Protein AF-A0A7K3RQM1-F1 (afdb_monomer_lite)

Structure (mmCIF, N/CA/C/O backbone):
data_AF-A0A7K3RQM1-F1
#
_entry.id   AF-A0A7K3RQM1-F1
#
loop_
_atom_site.group_PDB
_atom_site.id
_atom_site.type_symbol
_atom_site.label_atom_id
_atom_site.label_alt_id
_atom_site.label_comp_id
_atom_site.label_asym_id
_atom_site.label_entity_id
_atom_site.label_seq_id
_atom_site.pdbx_PDB_ins_code
_atom_site.Cartn_x
_atom_site.Cartn_y
_atom_site.Cartn_z
_atom_site.occupancy
_atom_site.B_iso_or_equiv
_atom_site.auth_seq_id
_atom_site.auth_comp_id
_atom_site.auth_asym_id
_atom_site.auth_atom_id
_atom_site.pdbx_PDB_model_num
ATOM 1 N N . MET A 1 1 ? -7.857 14.793 18.537 1.00 50.66 1 MET A N 1
ATOM 2 C CA . MET A 1 1 ? -6.577 14.411 17.910 1.00 50.66 1 MET A CA 1
ATOM 3 C C . MET A 1 1 ? -6.933 13.732 16.607 1.00 50.66 1 MET A C 1
ATOM 5 O O . MET A 1 1 ? -7.694 12.780 16.658 1.00 50.66 1 MET A O 1
ATOM 9 N N . THR A 1 2 ? -6.512 14.262 15.465 1.00 67.06 2 THR A N 1
ATOM 10 C CA . THR A 1 2 ? -6.669 13.567 14.181 1.00 67.06 2 THR A CA 1
ATOM 11 C C . THR A 1 2 ? -5.463 12.655 14.014 1.00 67.06 2 THR A C 1
ATOM 13 O O . THR A 1 2 ? -4.348 13.149 13.865 1.00 67.06 2 THR A O 1
ATOM 16 N N . THR A 1 3 ? -5.669 11.350 14.152 1.00 86.88 3 THR A N 1
ATOM 17 C CA . THR A 1 3 ? -4.670 10.331 13.817 1.00 86.88 3 THR A CA 1
ATOM 18 C C . THR A 1 3 ? -4.394 10.370 12.315 1.00 86.88 3 THR A C 1
ATOM 20 O O . THR A 1 3 ? -5.307 10.613 11.525 1.00 86.88 3 THR A O 1
ATOM 23 N N . THR A 1 4 ? -3.135 10.176 11.924 1.00 94.12 4 THR A N 1
ATOM 24 C CA . THR A 1 4 ? -2.763 9.979 10.518 1.00 94.12 4 THR A CA 1
ATOM 25 C C . THR A 1 4 ? -3.296 8.615 10.073 1.00 94.12 4 THR A C 1
ATOM 27 O O . THR A 1 4 ? -2.988 7.640 10.756 1.00 94.12 4 THR A O 1
ATOM 30 N N . PRO A 1 5 ? -4.086 8.522 8.989 1.00 97.19 5 PRO A N 1
ATOM 31 C CA . PRO A 1 5 ? -4.661 7.250 8.569 1.00 97.19 5 PRO A CA 1
ATOM 32 C C . PRO A 1 5 ? -3.604 6.349 7.928 1.00 97.19 5 PRO A C 1
ATOM 34 O O . PRO A 1 5 ? -2.712 6.842 7.227 1.00 97.19 5 PRO A O 1
ATOM 37 N N . THR A 1 6 ? -3.729 5.039 8.119 1.00 98.00 6 THR A N 1
ATOM 38 C CA . THR A 1 6 ? -2.885 4.045 7.440 1.00 98.00 6 THR A CA 1
ATOM 39 C C . THR A 1 6 ? -3.349 3.823 6.000 1.00 98.00 6 THR A C 1
ATOM 41 O O . THR A 1 6 ? -4.546 3.790 5.697 1.00 98.00 6 THR A O 1
ATOM 44 N N . ALA A 1 7 ? -2.407 3.670 5.072 1.00 98.31 7 ALA A N 1
ATOM 45 C CA . ALA A 1 7 ? -2.719 3.452 3.666 1.00 98.31 7 ALA A CA 1
ATOM 46 C C . ALA A 1 7 ? -1.831 2.387 3.021 1.00 98.31 7 ALA A C 1
ATOM 48 O O . ALA A 1 7 ? -0.641 2.278 3.315 1.00 98.31 7 ALA A O 1
ATOM 49 N N . LEU A 1 8 ? -2.398 1.664 2.056 1.00 98.56 8 LEU A N 1
ATOM 50 C CA . LEU A 1 8 ? -1.679 0.733 1.190 1.00 98.56 8 LEU A CA 1
ATOM 51 C C . LEU A 1 8 ? -1.883 1.106 -0.282 1.00 98.56 8 LEU A C 1
ATOM 53 O O . LEU A 1 8 ? -3.002 1.350 -0.743 1.00 98.56 8 LEU A O 1
ATOM 57 N N . LEU A 1 9 ? -0.790 1.135 -1.042 1.00 98.50 9 LEU A N 1
ATOM 58 C CA . LEU A 1 9 ? -0.833 1.320 -2.488 1.00 98.50 9 LEU A CA 1
ATOM 59 C C . LEU A 1 9 ? -1.198 -0.004 -3.164 1.00 98.50 9 LEU A C 1
ATOM 61 O O . LEU A 1 9 ? -0.574 -1.027 -2.895 1.00 98.50 9 LEU A O 1
ATOM 65 N N . ALA A 1 10 ? -2.153 0.019 -4.096 1.00 98.38 10 ALA A N 1
ATOM 66 C CA . ALA A 1 10 ? -2.563 -1.159 -4.861 1.00 98.38 10 ALA A CA 1
ATOM 67 C C . ALA A 1 10 ? -2.754 -0.821 -6.349 1.00 98.38 10 ALA A C 1
ATOM 69 O O . ALA A 1 10 ? -3.739 -0.211 -6.763 1.00 98.38 10 ALA A O 1
ATOM 70 N N . MET A 1 11 ? -1.782 -1.196 -7.176 1.00 98.25 11 MET A N 1
ATOM 71 C CA . MET A 1 11 ? -1.739 -0.865 -8.605 1.00 98.25 11 MET A CA 1
ATOM 72 C C . MET A 1 11 ? -0.852 -1.844 -9.369 1.00 98.25 11 MET A C 1
ATOM 74 O O . MET A 1 11 ? -0.176 -2.679 -8.768 1.00 98.25 11 MET A O 1
ATOM 78 N N . GLY A 1 12 ? -0.847 -1.750 -10.698 1.00 97.75 12 GLY A N 1
ATOM 79 C CA . GLY A 1 12 ? -0.022 -2.613 -11.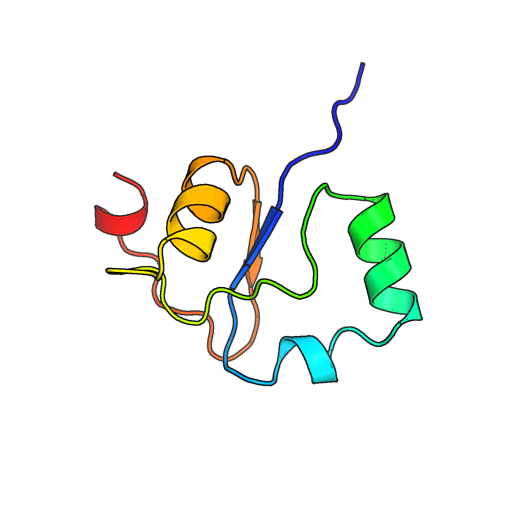537 1.00 97.75 12 GLY A CA 1
ATOM 80 C C . GLY A 1 12 ? 1.482 -2.424 -11.273 1.00 97.75 12 GLY A C 1
ATOM 81 O O . GLY A 1 12 ? 1.899 -1.335 -10.860 1.00 97.75 12 GLY A O 1
ATOM 82 N N . PRO A 1 13 ? 2.318 -3.446 -11.534 1.00 96.69 13 PRO A N 1
ATOM 83 C CA . PRO A 1 13 ? 3.772 -3.333 -11.409 1.00 96.69 13 PRO A CA 1
ATOM 84 C C . PRO A 1 13 ? 4.336 -2.129 -12.175 1.00 96.69 13 PRO A C 1
ATOM 86 O O . PRO A 1 13 ? 3.978 -1.901 -13.333 1.00 96.69 13 PRO A O 1
ATOM 89 N N . GLY A 1 14 ? 5.212 -1.348 -11.538 1.00 95.88 14 GLY A N 1
ATOM 90 C CA . GLY A 1 14 ? 5.860 -0.181 -12.149 1.00 95.88 14 GLY A CA 1
ATOM 91 C C . GLY A 1 14 ? 5.006 1.096 -12.212 1.00 95.88 14 GLY A C 1
ATOM 92 O O . GLY A 1 14 ? 5.488 2.134 -12.672 1.00 95.88 14 GLY A O 1
ATOM 93 N N . ILE A 1 15 ? 3.726 1.050 -11.820 1.00 97.00 15 ILE A N 1
ATOM 94 C CA . ILE A 1 15 ? 2.832 2.217 -11.891 1.00 97.00 15 ILE A CA 1
ATOM 95 C C . ILE A 1 15 ? 3.163 3.228 -10.790 1.00 97.00 15 ILE A C 1
ATOM 97 O O . ILE A 1 15 ? 3.230 4.427 -11.070 1.00 97.00 15 ILE A O 1
ATOM 101 N N . ALA A 1 16 ? 3.446 2.765 -9.571 1.00 96.44 16 ALA A N 1
ATOM 102 C CA . ALA A 1 16 ? 3.765 3.639 -8.444 1.00 96.44 16 ALA A CA 1
ATOM 103 C C . ALA A 1 16 ? 5.052 4.443 -8.688 1.00 96.44 16 ALA A C 1
ATOM 105 O O . ALA A 1 16 ? 5.113 5.633 -8.397 1.00 96.44 16 ALA A O 1
ATOM 106 N N . GLU A 1 17 ? 6.067 3.827 -9.286 1.00 94.81 17 GLU A N 1
ATOM 107 C CA . GLU A 1 17 ? 7.349 4.444 -9.632 1.00 94.81 17 GLU A CA 1
ATOM 108 C C . GLU A 1 17 ? 7.195 5.541 -10.685 1.00 94.81 17 GLU A C 1
ATOM 110 O O . GLU A 1 17 ? 7.913 6.538 -10.652 1.00 94.81 17 GLU A O 1
ATOM 115 N N . ARG A 1 18 ? 6.236 5.377 -11.602 1.00 95.19 18 ARG A N 1
ATOM 116 C CA . ARG A 1 18 ? 5.937 6.360 -12.649 1.00 95.19 18 ARG A CA 1
ATOM 117 C C . ARG A 1 18 ? 5.081 7.518 -12.141 1.00 95.19 18 ARG A C 1
ATOM 119 O O . ARG A 1 18 ? 5.252 8.633 -12.626 1.00 95.19 18 ARG A O 1
ATOM 126 N N . LEU A 1 19 ? 4.157 7.265 -11.210 1.00 94.56 19 LEU A N 1
ATOM 127 C CA . LEU A 1 19 ? 3.280 8.293 -10.636 1.00 94.56 19 LEU A CA 1
ATOM 128 C C . LEU A 1 19 ? 3.962 9.102 -9.531 1.00 94.56 19 LEU A C 1
ATOM 130 O O . LEU A 1 19 ? 3.843 10.328 -9.492 1.00 94.56 19 LEU A O 1
ATOM 134 N N . PHE A 1 20 ? 4.652 8.420 -8.620 1.00 95.56 20 PHE A N 1
ATOM 135 C CA . PHE A 1 20 ? 5.205 9.024 -7.418 1.00 95.56 20 PHE A CA 1
ATOM 136 C C . PHE A 1 20 ? 6.707 9.258 -7.578 1.00 95.56 20 PHE A C 1
ATOM 138 O O . PHE A 1 20 ? 7.536 8.431 -7.182 1.00 95.56 20 PHE A O 1
ATOM 145 N N . THR A 1 21 ? 7.063 10.424 -8.127 1.00 95.88 21 THR A N 1
ATOM 146 C CA . THR A 1 21 ? 8.441 10.936 -8.024 1.00 95.88 21 THR A CA 1
ATOM 147 C C . THR A 1 21 ? 8.767 11.249 -6.551 1.00 95.88 21 THR A C 1
ATOM 149 O O . THR A 1 21 ? 7.847 11.285 -5.725 1.00 95.88 21 THR A O 1
ATOM 152 N N . PRO A 1 22 ? 10.038 11.504 -6.181 1.00 96.31 22 PRO A N 1
ATOM 153 C CA . PRO A 1 22 ? 10.417 11.769 -4.790 1.00 96.31 22 PRO A CA 1
ATOM 154 C C . PRO A 1 22 ? 9.547 12.830 -4.096 1.00 96.31 22 PRO A C 1
ATOM 156 O O . PRO A 1 22 ? 9.073 12.602 -2.989 1.00 96.31 22 PRO A O 1
ATOM 159 N N . VAL A 1 23 ? 9.215 13.923 -4.793 1.00 97.31 23 VAL A N 1
ATOM 160 C CA . VAL A 1 23 ? 8.373 15.002 -4.244 1.00 97.31 23 VAL A CA 1
ATOM 161 C C . VAL A 1 23 ? 6.954 14.525 -3.922 1.00 97.31 23 VAL A C 1
ATOM 163 O O . VAL A 1 23 ? 6.370 14.937 -2.922 1.00 97.31 23 VAL A O 1
ATOM 166 N N . GLN A 1 24 ? 6.355 13.670 -4.757 1.00 96.69 24 GLN A N 1
ATOM 167 C CA . GLN A 1 24 ? 5.029 13.128 -4.456 1.00 96.69 24 GLN A CA 1
ATOM 168 C C . GLN A 1 24 ? 5.089 12.077 -3.345 1.00 96.69 24 GLN A C 1
ATOM 170 O O . GLN A 1 24 ? 4.138 11.997 -2.576 1.00 96.69 24 GLN A O 1
ATOM 175 N N . ARG A 1 25 ? 6.185 11.312 -3.227 1.00 97.00 25 ARG A N 1
ATOM 176 C CA . ARG A 1 25 ? 6.377 10.355 -2.123 1.00 97.00 25 ARG A CA 1
ATOM 177 C C . ARG A 1 25 ? 6.445 11.074 -0.783 1.00 97.00 25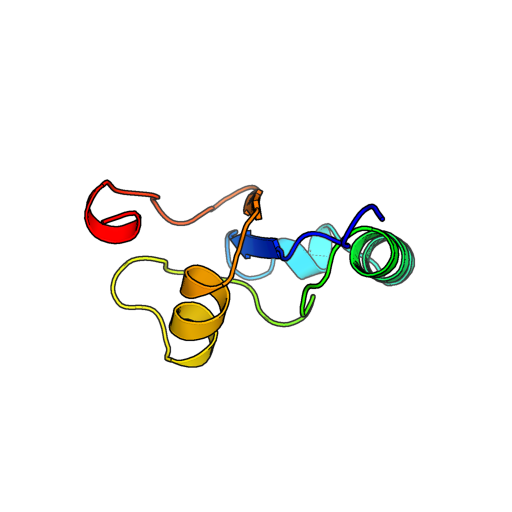 ARG A C 1
ATOM 179 O O . ARG A 1 25 ? 5.692 10.716 0.110 1.00 97.00 25 ARG A O 1
ATOM 186 N N . GLU A 1 26 ? 7.245 12.136 -0.689 1.00 97.25 26 GLU A N 1
ATOM 187 C CA . GLU A 1 26 ? 7.336 12.974 0.516 1.00 97.25 26 GLU A CA 1
ATOM 188 C C . GLU A 1 26 ? 5.972 13.536 0.926 1.00 97.25 26 GLU A C 1
ATOM 190 O O . GLU A 1 26 ? 5.593 13.492 2.094 1.00 97.25 26 GLU A O 1
ATOM 195 N N . ARG A 1 27 ? 5.203 14.039 -0.047 1.00 96.81 27 ARG A N 1
ATOM 196 C CA . ARG A 1 27 ? 3.852 14.556 0.208 1.00 96.81 27 ARG A CA 1
ATOM 197 C C . ARG A 1 27 ? 2.888 13.464 0.648 1.00 96.81 27 ARG A C 1
ATOM 199 O O . ARG A 1 27 ? 2.067 13.718 1.520 1.00 96.81 27 ARG A O 1
ATOM 206 N N . LEU A 1 28 ? 2.969 12.281 0.045 1.00 96.75 28 LEU A N 1
ATOM 207 C CA . LEU A 1 28 ? 2.118 11.153 0.396 1.00 96.75 28 LEU A CA 1
ATOM 208 C C . LEU A 1 28 ? 2.368 10.725 1.845 1.00 96.75 28 LEU A C 1
ATOM 210 O O . LEU A 1 28 ? 1.435 10.712 2.639 1.00 96.75 28 LEU A O 1
ATOM 214 N N . THR A 1 29 ? 3.626 10.478 2.211 1.00 96.69 29 THR A N 1
ATOM 215 C CA . THR A 1 29 ? 4.005 10.041 3.565 1.00 96.69 29 THR A CA 1
ATOM 216 C C . THR A 1 29 ? 3.840 11.132 4.627 1.00 96.69 29 THR A C 1
ATOM 218 O O . THR A 1 29 ? 3.891 10.850 5.817 1.00 96.69 29 THR A O 1
ATOM 221 N N . ALA A 1 30 ? 3.645 12.392 4.224 1.00 96.75 30 ALA A N 1
ATOM 222 C CA . ALA A 1 30 ? 3.265 13.471 5.135 1.00 96.75 30 ALA A CA 1
ATOM 223 C C . ALA A 1 30 ? 1.757 13.493 5.459 1.00 96.75 30 ALA A C 1
ATOM 225 O O . ALA A 1 30 ? 1.356 14.149 6.419 1.00 96.75 30 ALA A O 1
ATOM 226 N N . LEU A 1 31 ? 0.922 12.827 4.652 1.00 96.50 31 LEU A N 1
ATOM 227 C CA . LEU A 1 31 ? -0.541 12.825 4.783 1.00 96.50 31 LEU A CA 1
ATOM 228 C C . LEU A 1 31 ? -1.097 11.508 5.328 1.00 96.50 31 LEU A C 1
ATOM 230 O O . LEU A 1 31 ? -2.139 11.524 5.980 1.00 96.50 31 LEU A O 1
ATOM 234 N N . VAL A 1 32 ? -0.434 10.390 5.031 1.00 97.38 32 VAL A N 1
ATOM 235 C CA . VAL A 1 32 ? -0.853 9.039 5.420 1.00 97.38 32 VAL A CA 1
ATOM 236 C C . VAL A 1 32 ? 0.346 8.246 5.932 1.00 97.38 32 VAL A C 1
ATOM 238 O O . VAL A 1 32 ? 1.474 8.471 5.488 1.00 97.38 32 VAL A O 1
ATOM 241 N N . ASP A 1 33 ? 0.096 7.306 6.837 1.00 97.38 33 ASP A N 1
ATOM 242 C CA . ASP A 1 33 ? 1.091 6.327 7.260 1.00 97.38 33 ASP A CA 1
ATOM 243 C C . ASP A 1 33 ? 1.122 5.188 6.234 1.00 97.38 33 ASP A C 1
ATOM 245 O O . ASP A 1 33 ? 0.150 4.450 6.062 1.00 97.38 33 ASP A O 1
ATOM 249 N N . THR A 1 34 ? 2.200 5.109 5.458 1.00 96.94 34 THR A N 1
ATOM 250 C CA . THR A 1 34 ? 2.356 4.123 4.388 1.00 96.94 34 THR A CA 1
ATOM 251 C C . THR A 1 34 ? 3.830 3.888 4.093 1.00 96.94 34 THR A C 1
ATOM 253 O O . THR A 1 34 ? 4.637 4.819 4.149 1.00 96.94 34 THR A O 1
ATOM 256 N N . ASP A 1 35 ? 4.179 2.661 3.709 1.00 96.69 35 ASP A N 1
ATOM 257 C CA . ASP A 1 35 ? 5.452 2.380 3.051 1.00 96.69 35 ASP 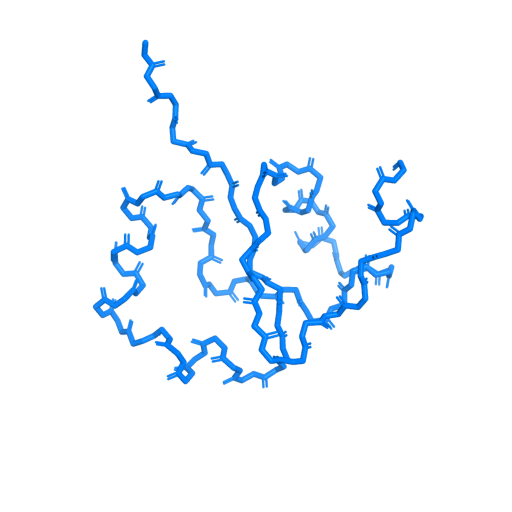A CA 1
ATOM 258 C C . ASP A 1 35 ? 5.283 2.577 1.530 1.00 96.69 35 ASP A C 1
ATOM 260 O O . ASP A 1 35 ? 4.680 1.734 0.862 1.00 96.69 35 ASP A O 1
ATOM 264 N N . PRO A 1 36 ? 5.825 3.658 0.933 1.00 94.38 36 PRO A N 1
ATOM 265 C CA . PRO A 1 36 ? 5.662 3.932 -0.493 1.00 94.38 36 PRO A CA 1
ATOM 266 C C . PRO A 1 36 ? 6.458 2.973 -1.399 1.00 94.38 36 PRO A C 1
ATOM 268 O O . PRO A 1 36 ? 6.374 3.092 -2.627 1.00 94.38 36 PRO A O 1
ATOM 271 N N . ALA A 1 37 ? 7.280 2.079 -0.837 1.00 94.69 37 ALA A N 1
ATOM 272 C CA . ALA A 1 37 ? 7.952 1.005 -1.567 1.00 94.69 37 ALA A CA 1
ATOM 273 C C . ALA A 1 37 ? 7.159 -0.316 -1.549 1.00 94.69 37 ALA A C 1
ATOM 275 O O . ALA A 1 37 ? 7.411 -1.176 -2.394 1.00 94.69 37 ALA A O 1
ATOM 276 N N . LEU A 1 38 ? 6.184 -0.470 -0.647 1.00 97.50 38 LEU A N 1
ATOM 277 C CA . LEU A 1 38 ? 5.313 -1.639 -0.585 1.00 97.50 38 LEU A CA 1
ATOM 278 C C . LEU A 1 38 ? 4.045 -1.400 -1.416 1.00 97.50 38 LEU A C 1
ATOM 280 O O . LEU A 1 38 ? 3.133 -0.679 -1.015 1.00 97.50 38 LEU A O 1
ATOM 284 N N . VAL A 1 39 ? 3.976 -2.027 -2.592 1.00 98.12 39 VAL A N 1
ATOM 285 C CA . VAL A 1 39 ? 2.833 -1.907 -3.507 1.00 98.12 39 VAL A CA 1
ATOM 286 C C . VAL A 1 39 ? 2.177 -3.269 -3.698 1.00 98.12 39 VAL A C 1
ATOM 288 O O . VAL A 1 39 ? 2.792 -4.220 -4.178 1.00 98.12 39 VAL A O 1
ATOM 291 N N . ALA A 1 40 ? 0.893 -3.360 -3.369 1.00 98.25 40 ALA A N 1
ATOM 292 C CA . ALA A 1 40 ? 0.101 -4.558 -3.574 1.00 98.25 40 ALA A CA 1
ATOM 293 C C . ALA A 1 40 ? -0.231 -4.737 -5.062 1.00 98.25 40 ALA A C 1
ATOM 295 O O . ALA A 1 40 ? -1.079 -4.046 -5.631 1.00 98.25 40 ALA A O 1
ATOM 296 N N . HIS A 1 41 ? 0.412 -5.714 -5.696 1.00 97.88 41 HIS A N 1
ATOM 297 C CA . HIS A 1 41 ? 0.079 -6.142 -7.061 1.00 97.88 41 HIS A CA 1
ATOM 298 C C . HIS A 1 41 ? -0.942 -7.290 -7.091 1.00 97.88 41 HIS A C 1
ATOM 300 O O . HIS A 1 41 ? -1.446 -7.655 -8.152 1.00 97.88 41 HIS A O 1
ATOM 306 N N . ARG A 1 42 ? -1.244 -7.874 -5.926 1.00 97.00 42 ARG A N 1
ATOM 307 C CA . ARG A 1 42 ? -2.222 -8.944 -5.722 1.00 97.00 42 ARG A CA 1
ATOM 308 C C . ARG A 1 42 ? -2.832 -8.787 -4.332 1.00 97.00 42 ARG A C 1
ATOM 310 O O . ARG A 1 42 ? -2.081 -8.630 -3.380 1.00 97.00 42 ARG A O 1
ATOM 317 N N . LEU A 1 43 ? -4.160 -8.856 -4.225 1.00 97.75 43 LEU A N 1
ATOM 318 C CA . LEU A 1 43 ? -4.869 -8.802 -2.935 1.00 97.75 43 LEU A CA 1
ATOM 319 C C . LEU A 1 43 ? -5.415 -10.166 -2.494 1.00 97.75 43 LEU A C 1
ATOM 321 O O . LEU A 1 43 ? -5.599 -10.395 -1.308 1.00 97.75 43 LEU A O 1
ATOM 325 N N . THR A 1 44 ? -5.631 -11.099 -3.425 1.00 96.94 44 THR A N 1
ATOM 326 C CA . THR A 1 44 ? -5.992 -12.489 -3.108 1.00 96.94 44 THR A CA 1
ATOM 327 C C . THR A 1 44 ? -4.735 -13.340 -2.963 1.00 96.94 44 THR A C 1
ATOM 329 O O . THR A 1 44 ? -3.963 -13.448 -3.913 1.00 96.94 44 THR A O 1
ATOM 332 N N . GLY A 1 45 ? -4.522 -13.960 -1.802 1.00 95.31 45 GLY A N 1
ATOM 333 C CA . GLY A 1 45 ? -3.272 -14.676 -1.510 1.00 95.31 45 GLY A CA 1
ATOM 334 C C . GLY A 1 45 ? -2.018 -13.798 -1.674 1.00 95.31 45 GLY A C 1
ATOM 335 O O . GLY A 1 45 ? -1.137 -14.154 -2.467 1.00 95.31 45 GLY A O 1
ATOM 336 N N . PRO A 1 46 ? -1.953 -12.620 -1.021 1.00 96.81 46 PRO A N 1
ATOM 337 C CA . PRO A 1 46 ? -0.791 -11.745 -1.094 1.00 96.81 46 PRO A CA 1
ATOM 338 C C . PRO A 1 46 ? 0.419 -12.359 -0.379 1.00 96.81 46 PRO A C 1
ATOM 340 O O . PRO A 1 46 ? 0.295 -13.304 0.403 1.00 96.81 46 PRO A O 1
ATOM 343 N N . ASP A 1 47 ? 1.605 -11.814 -0.640 1.00 95.75 47 ASP A N 1
ATOM 344 C CA . ASP A 1 47 ? 2.763 -12.086 0.208 1.00 95.75 47 ASP A CA 1
ATOM 345 C C . ASP A 1 47 ? 2.525 -11.577 1.648 1.00 95.75 47 ASP A C 1
ATOM 347 O O . ASP A 1 47 ? 1.671 -10.712 1.864 1.00 95.75 47 ASP A O 1
ATOM 351 N N . PRO A 1 48 ? 3.265 -12.088 2.650 1.00 96.62 48 PRO A N 1
ATOM 352 C CA . PRO A 1 48 ? 3.012 -11.751 4.051 1.00 96.62 48 PRO A CA 1
ATOM 353 C C . PRO A 1 48 ? 3.095 -10.254 4.380 1.00 96.62 48 PRO A C 1
ATOM 355 O O . PRO A 1 48 ? 2.370 -9.794 5.258 1.00 96.62 48 PRO A O 1
ATOM 358 N N . GLY A 1 49 ? 3.954 -9.495 3.689 1.00 97.00 49 GLY A N 1
ATOM 359 C CA . GLY A 1 49 ? 4.094 -8.056 3.915 1.00 97.00 49 GLY A CA 1
ATOM 360 C C . GLY A 1 49 ? 2.852 -7.298 3.458 1.00 97.00 49 GLY A C 1
ATOM 361 O O . GLY A 1 49 ? 2.282 -6.520 4.221 1.00 97.00 49 GLY A O 1
ATOM 362 N N . VAL A 1 50 ? 2.379 -7.591 2.244 1.00 98.00 50 VAL A N 1
ATOM 363 C CA . VAL A 1 50 ? 1.122 -7.036 1.726 1.00 98.00 50 VAL A CA 1
ATOM 364 C C . VAL A 1 50 ? -0.080 -7.504 2.551 1.00 98.00 50 VAL A C 1
ATOM 366 O O . VAL A 1 50 ? -0.974 -6.703 2.801 1.00 98.00 50 VAL A O 1
ATOM 369 N N . ALA A 1 51 ? -0.103 -8.759 3.014 1.00 97.56 51 ALA A N 1
ATOM 370 C CA . ALA A 1 51 ? -1.174 -9.276 3.869 1.00 97.56 51 ALA A CA 1
ATOM 371 C C . ALA A 1 51 ? -1.303 -8.475 5.173 1.00 97.56 51 ALA A C 1
ATOM 373 O O . ALA A 1 51 ? -2.400 -8.061 5.540 1.00 97.56 51 ALA A O 1
ATOM 374 N N . ALA A 1 52 ? -0.176 -8.232 5.850 1.00 97.69 52 ALA A N 1
ATOM 375 C CA . ALA A 1 52 ? -0.144 -7.462 7.087 1.00 97.69 52 ALA A CA 1
ATOM 376 C C . ALA A 1 52 ? -0.542 -5.999 6.851 1.00 97.69 52 ALA A C 1
ATOM 378 O O . ALA A 1 52 ? -1.388 -5.472 7.563 1.00 97.69 52 ALA A O 1
ATOM 379 N N . ALA A 1 53 ? 0.009 -5.361 5.814 1.00 97.88 53 ALA A N 1
ATOM 380 C CA . ALA A 1 53 ? -0.331 -3.979 5.490 1.00 97.88 53 ALA A CA 1
ATOM 381 C C . ALA A 1 53 ? -1.810 -3.815 5.111 1.00 97.88 53 ALA A C 1
ATOM 383 O O . ALA A 1 53 ? -2.424 -2.821 5.474 1.00 97.88 53 ALA A O 1
ATOM 384 N N . LEU A 1 54 ? -2.393 -4.788 4.406 1.00 97.69 54 LEU A N 1
ATOM 385 C CA . LEU A 1 54 ? -3.805 -4.766 4.030 1.00 97.69 54 LEU A CA 1
ATOM 386 C C . LEU A 1 54 ? -4.728 -4.897 5.247 1.00 97.69 54 LEU A C 1
ATOM 388 O O . LEU A 1 54 ? -5.749 -4.222 5.288 1.00 97.69 54 LEU A O 1
ATOM 392 N N . ALA A 1 55 ? -4.369 -5.734 6.225 1.00 96.62 55 ALA A N 1
ATOM 393 C CA . ALA A 1 55 ? -5.157 -5.922 7.444 1.00 96.62 55 ALA A CA 1
ATOM 394 C C . ALA A 1 55 ? -5.231 -4.651 8.308 1.00 96.62 55 ALA A C 1
ATOM 396 O O . ALA A 1 55 ? -6.243 -4.410 8.960 1.00 96.62 55 ALA A O 1
ATOM 397 N N . GLU A 1 56 ? -4.176 -3.833 8.284 1.00 96.38 56 GLU A N 1
ATOM 398 C CA . GLU A 1 56 ? -4.089 -2.585 9.049 1.00 96.38 56 GLU A CA 1
ATOM 399 C C . GLU A 1 56 ? -4.540 -1.350 8.254 1.00 96.38 56 GLU A C 1
ATOM 401 O O . GLU A 1 56 ? -4.681 -0.273 8.832 1.00 96.38 56 GLU A O 1
ATOM 406 N N . ALA A 1 57 ? -4.720 -1.458 6.932 1.00 97.44 57 ALA A N 1
ATOM 407 C CA . ALA A 1 57 ? -4.982 -0.315 6.064 1.00 97.44 57 ALA A CA 1
ATOM 408 C C . ALA A 1 57 ? -6.403 0.238 6.241 1.00 97.44 57 ALA A C 1
ATOM 410 O O . ALA A 1 57 ? -7.395 -0.427 5.951 1.00 97.44 57 ALA A O 1
ATOM 411 N N . GLU A 1 58 ? -6.499 1.517 6.593 1.00 97.19 58 GLU A N 1
ATOM 412 C CA . GLU A 1 58 ? -7.752 2.275 6.554 1.00 97.19 58 GLU A CA 1
ATOM 413 C C . GLU A 1 58 ? -8.097 2.731 5.126 1.00 97.19 58 GLU A C 1
ATOM 415 O O . GLU A 1 58 ? -9.265 2.947 4.793 1.00 97.19 58 GLU A O 1
ATOM 420 N N . LEU A 1 59 ? -7.081 2.890 4.267 1.00 97.06 59 LEU A N 1
ATOM 421 C CA . LEU A 1 59 ? -7.209 3.409 2.905 1.00 97.06 59 LEU A CA 1
ATOM 422 C C . LEU A 1 59 ? -6.468 2.539 1.880 1.00 97.06 59 LEU A C 1
ATOM 424 O O . LEU A 1 59 ? -5.307 2.175 2.063 1.00 97.06 59 LEU A O 1
ATOM 428 N N . LEU A 1 60 ? -7.101 2.317 0.724 1.00 97.75 60 LEU A N 1
ATOM 429 C CA . LEU A 1 60 ? -6.429 1.807 -0.473 1.00 97.75 60 LEU A CA 1
ATOM 430 C C . LEU A 1 60 ? -6.228 2.925 -1.495 1.00 97.75 60 LEU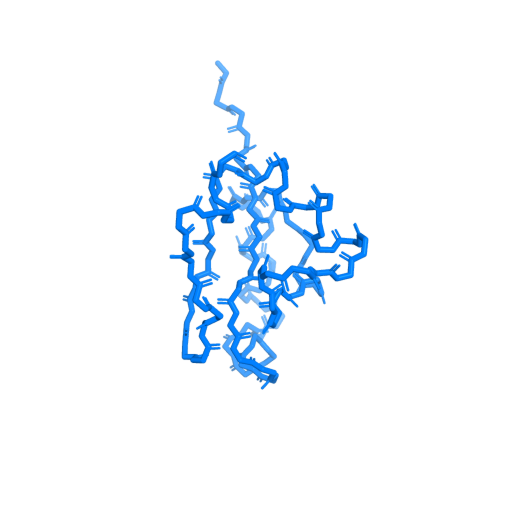 A C 1
ATOM 432 O O . LEU A 1 60 ? -7.187 3.541 -1.964 1.00 97.75 60 LEU A O 1
ATOM 436 N N . ILE A 1 61 ? -4.976 3.149 -1.891 1.00 97.62 61 ILE A N 1
ATOM 437 C CA . ILE A 1 61 ? -4.617 4.098 -2.946 1.00 97.62 61 ILE A CA 1
ATOM 438 C C . ILE A 1 61 ? -4.406 3.314 -4.234 1.00 97.62 61 ILE A C 1
ATOM 440 O O . ILE A 1 61 ? -3.393 2.634 -4.415 1.00 97.62 61 ILE A O 1
ATOM 444 N N . THR A 1 62 ? -5.381 3.404 -5.135 1.00 97.44 62 THR A N 1
ATOM 445 C CA . THR A 1 62 ? -5.420 2.592 -6.354 1.00 97.44 62 THR A CA 1
ATOM 446 C C . THR A 1 62 ? -5.146 3.398 -7.618 1.00 97.44 62 THR A C 1
ATOM 448 O O . THR A 1 62 ? -5.293 4.621 -7.658 1.00 97.44 62 THR A O 1
ATOM 451 N N . CYS A 1 63 ? -4.6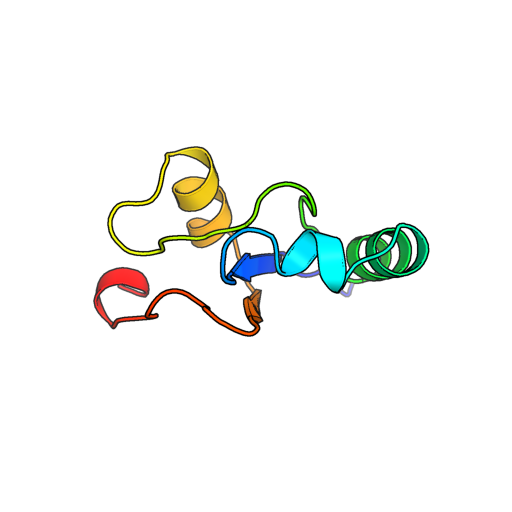99 2.709 -8.667 1.00 97.00 63 CYS A N 1
ATOM 452 C CA . CYS A 1 63 ? -4.478 3.297 -9.986 1.00 97.00 63 CYS A CA 1
ATOM 453 C C . CYS A 1 63 ? -4.603 2.222 -11.083 1.00 97.00 63 CYS A C 1
ATOM 455 O O . CYS A 1 63 ? -5.186 1.159 -10.864 1.00 97.00 63 CYS A O 1
ATOM 457 N N . TRP A 1 64 ? -4.062 2.476 -12.278 1.00 97.69 64 TRP A N 1
ATOM 458 C CA . TRP A 1 64 ? -4.057 1.506 -13.374 1.00 97.69 64 TRP A CA 1
ATOM 459 C C . TRP A 1 64 ? -3.485 0.154 -12.947 1.00 97.69 64 TRP A C 1
ATOM 461 O O . TRP A 1 64 ? -2.442 0.074 -12.299 1.00 97.69 64 TRP A O 1
ATOM 471 N N . GLY A 1 65 ? -4.176 -0.913 -13.346 1.00 97.50 65 GLY A N 1
ATOM 472 C CA . GLY A 1 65 ? -3.787 -2.279 -13.008 1.00 97.50 65 GLY A CA 1
ATOM 473 C C . GLY A 1 65 ? -3.980 -2.636 -11.535 1.00 97.50 65 GLY A C 1
ATOM 474 O O . GLY A 1 65 ? -3.358 -3.593 -11.086 1.00 97.50 65 GLY A O 1
ATOM 475 N N . ALA A 1 66 ? -4.793 -1.883 -10.782 1.00 97.94 66 ALA A N 1
ATOM 476 C CA . ALA A 1 66 ? -5.174 -2.265 -9.428 1.00 97.94 66 ALA A CA 1
ATOM 477 C C . ALA A 1 66 ? -5.699 -3.713 -9.398 1.00 97.94 66 ALA A C 1
ATOM 479 O O . ALA A 1 66 ? -6.555 -4.064 -10.221 1.00 97.94 66 ALA A O 1
ATOM 480 N N . PRO A 1 67 ? -5.184 -4.560 -8.489 1.00 97.50 67 PRO A N 1
ATOM 481 C CA . PRO A 1 67 ? -5.692 -5.914 -8.326 1.00 97.50 67 PRO A CA 1
ATOM 482 C C . PRO A 1 67 ? -7.178 -5.896 -7.926 1.00 97.50 67 PRO A C 1
ATOM 484 O O . PRO A 1 67 ? -7.617 -4.959 -7.257 1.00 97.50 67 PRO A O 1
ATOM 487 N N . PRO A 1 68 ? -7.963 -6.924 -8.301 1.00 97.19 68 PRO A N 1
ATOM 488 C CA . PRO A 1 68 ? -9.366 -7.006 -7.916 1.00 97.19 68 PRO A CA 1
ATOM 489 C C . PRO A 1 68 ? -9.547 -6.962 -6.396 1.00 97.19 68 PRO A C 1
ATOM 491 O O . PRO A 1 68 ? -8.932 -7.743 -5.670 1.00 97.19 68 PRO A O 1
ATOM 494 N N . LEU A 1 69 ? -10.432 -6.077 -5.937 1.00 95.88 69 LEU A N 1
ATOM 495 C CA . LEU A 1 69 ? -10.926 -6.050 -4.566 1.00 95.88 69 LEU A CA 1
ATOM 496 C C . LEU A 1 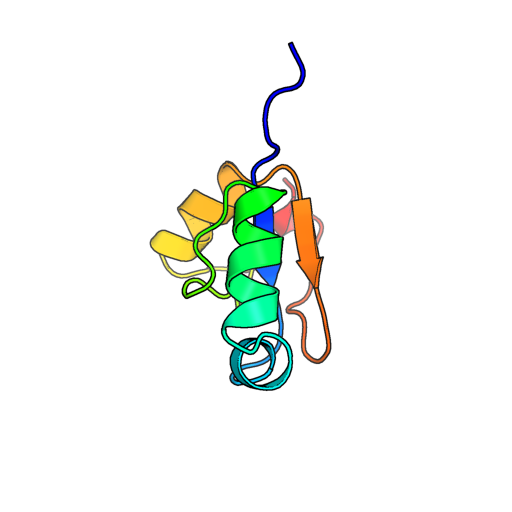69 ? -12.238 -6.840 -4.520 1.00 95.88 69 LEU A C 1
ATOM 498 O O . LEU A 1 69 ? -13.275 -6.355 -4.972 1.00 95.88 69 LEU A O 1
ATOM 502 N N . THR A 1 70 ? -12.175 -8.087 -4.058 1.00 96.31 70 THR A N 1
ATOM 503 C CA . THR A 1 70 ? -13.342 -8.975 -3.945 1.00 96.31 70 THR A CA 1
ATOM 504 C C . THR A 1 70 ? -13.901 -8.969 -2.524 1.00 96.31 70 THR A C 1
ATOM 506 O O . THR A 1 70 ? -13.258 -8.477 -1.600 1.00 96.31 70 THR A O 1
ATOM 509 N N . ALA A 1 71 ? -15.091 -9.545 -2.332 1.00 96.12 71 ALA A N 1
ATOM 510 C CA . ALA A 1 71 ? -15.668 -9.712 -0.998 1.00 96.12 71 ALA A CA 1
ATOM 511 C C . ALA A 1 71 ? -14.747 -10.523 -0.069 1.00 96.12 71 ALA A C 1
ATOM 513 O O . ALA A 1 71 ? -14.545 -10.117 1.064 1.00 96.12 71 ALA A O 1
ATOM 514 N N . ASP A 1 72 ? -14.120 -11.593 -0.571 1.00 94.25 72 ASP A N 1
ATOM 515 C CA . ASP A 1 72 ? -13.194 -12.427 0.214 1.00 94.25 72 ASP A CA 1
ATOM 516 C C . ASP A 1 72 ? -11.939 -11.675 0.677 1.00 94.25 72 ASP A C 1
ATOM 518 O O . ASP A 1 72 ? -11.325 -12.053 1.666 1.00 94.25 72 ASP A O 1
ATOM 522 N N . VAL A 1 73 ? -11.536 -10.622 -0.041 1.00 95.62 73 VAL A N 1
ATOM 523 C CA . VAL A 1 73 ? -10.414 -9.759 0.363 1.00 95.62 73 VAL A CA 1
ATOM 524 C C . VAL A 1 73 ? -10.815 -8.824 1.512 1.00 95.62 73 VAL A C 1
ATOM 526 O O . VAL A 1 73 ? -9.952 -8.388 2.264 1.00 95.62 73 VAL A O 1
ATOM 529 N N . LEU A 1 74 ? -12.107 -8.507 1.639 1.00 91.25 74 LEU A N 1
ATOM 530 C CA . LEU A 1 74 ? -12.666 -7.601 2.650 1.00 91.25 74 LEU A CA 1
ATOM 531 C C . LEU A 1 74 ? -13.271 -8.325 3.867 1.00 91.25 74 LEU A C 1
ATOM 533 O O . LEU A 1 74 ? -13.759 -7.650 4.774 1.00 91.25 74 LEU A O 1
ATOM 537 N N . ALA A 1 75 ? -13.333 -9.658 3.835 1.00 87.94 75 ALA A N 1
ATOM 538 C CA . ALA A 1 75 ? -14.030 -10.495 4.812 1.00 87.94 75 ALA A CA 1
ATOM 539 C C . ALA A 1 75 ? -13.222 -10.762 6.090 1.00 87.94 75 ALA A C 1
ATOM 541 O O . ALA A 1 75 ? -11.973 -10.730 6.035 1.00 87.94 75 ALA A O 1
#

Organism: NCBI:txid66428

Foldseek 3Di:
DDDAFQEAEFEAPPPLVVPDDPVNVVVVVVRHPYDSVHYHLELVPTDPVSVVSLVRHPYYHYDYNGYDDDPVSVD

pLDDT: mean 95.53, std 6.51, range [50.66, 98.56]

Secondary structure (DSSP, 8-state):
--PPPBEEEE-STTHHHHH--HHHHHHHHTTSB--TT-EES-SSS--HHHHHHHHH-SEEEE-TTPPP--HHHH-

Sequence (75 aa):
MTTTPTALLAMGPGIAERLFTPVQRERLTALVDTDPALVAHRLTGPDPGVAAALAEAELLITCWGAPPLTADVLA

Radius of gyration: 12.21 Å; chains: 1; bounding box: 26×30×31 Å